Protein AF-A0A9D0P160-F1 (afdb_monomer_lite)

pLDDT: mean 89.6, std 7.71, range [61.38, 98.0]

Secondary structure (DSSP, 8-state):
-PPPPPP-S--HHHHHHHHT--GGG----SS---SSPP-PPPPPGGGTSSPPPTTSSHHHHHHHHHT-SSS--

Sequence (73 aa):
MPPKPHQHGGQLQAACEHYRIPLSDWIDLSTGISPFTYPLPTVPEHCWQRLPEANDGLETAAASYYGSPFLLP

Foldseek 3Di:
DPDDPDDAFPVLVVVCVVVVPDSVVDDGPRDPDDPDDDPDDDDDPVVVVDDDDPPPCPLVVVCVVVVHPDPPD

Radius of gyration: 19.6 Å; chains: 1; bounding box: 38×33×50 Å

Structure (mmCIF, N/CA/C/O backbone):
data_AF-A0A9D0P160-F1
#
_entry.id   AF-A0A9D0P160-F1
#
loop_
_atom_site.group_PDB
_atom_site.id
_atom_site.type_symbol
_atom_site.label_atom_id
_atom_site.label_alt_id
_atom_site.label_comp_id
_atom_site.label_asym_id
_atom_site.label_entity_id
_atom_site.label_seq_id
_atom_site.pdbx_PDB_ins_code
_atom_site.Cartn_x
_atom_site.Cartn_y
_atom_site.Cartn_z
_atom_site.occupancy
_atom_site.B_iso_or_equiv
_atom_site.auth_seq_id
_atom_site.auth_comp_id
_atom_site.auth_asym_id
_atom_site.auth_atom_id
_atom_site.pdbx_PDB_model_num
ATOM 1 N N . MET A 1 1 ? 19.335 24.138 -13.227 1.00 61.38 1 MET A N 1
ATOM 2 C CA . MET A 1 1 ? 18.755 22.820 -13.565 1.00 61.38 1 MET A CA 1
ATOM 3 C C . MET A 1 1 ? 17.568 22.587 -12.647 1.00 61.38 1 MET A C 1
ATOM 5 O O . MET A 1 1 ? 17.702 22.920 -11.474 1.00 61.38 1 MET A O 1
ATOM 9 N N . PRO A 1 2 ? 16.424 22.090 -13.143 1.00 71.12 2 PRO A N 1
ATOM 10 C CA . PRO A 1 2 ? 15.332 21.685 -12.263 1.00 71.12 2 PRO A CA 1
ATOM 11 C C . PRO A 1 2 ? 15.799 20.553 -11.328 1.00 71.12 2 PRO A C 1
ATOM 13 O O . PRO A 1 2 ? 16.684 19.781 -11.718 1.00 71.12 2 PRO A O 1
ATOM 16 N N . PRO A 1 3 ? 15.259 20.459 -10.099 1.00 76.44 3 PRO A N 1
ATOM 17 C CA . PRO A 1 3 ? 15.599 19.381 -9.182 1.00 76.44 3 PRO A CA 1
ATOM 18 C C . PRO A 1 3 ? 15.239 18.035 -9.810 1.00 76.44 3 PRO A C 1
ATOM 20 O O . PRO A 1 3 ? 14.190 17.882 -10.438 1.00 76.44 3 PRO A O 1
ATOM 23 N N . LYS A 1 4 ? 16.129 17.055 -9.649 1.00 75.62 4 LYS A N 1
ATOM 24 C CA . LYS A 1 4 ? 15.853 15.687 -10.080 1.00 75.62 4 LYS A CA 1
ATOM 25 C C . LYS A 1 4 ? 14.698 15.151 -9.218 1.00 75.62 4 LYS A C 1
ATOM 27 O O . LYS A 1 4 ? 14.774 15.300 -7.998 1.00 75.62 4 LYS A O 1
ATOM 32 N N . PRO A 1 5 ? 13.644 14.565 -9.810 1.00 77.19 5 PRO A N 1
ATOM 33 C CA . PRO A 1 5 ? 12.543 14.008 -9.035 1.00 77.19 5 PRO A CA 1
ATOM 34 C C . PRO A 1 5 ? 13.064 12.941 -8.067 1.00 77.19 5 PRO A C 1
ATOM 36 O O . PRO A 1 5 ? 14.031 12.233 -8.372 1.00 77.19 5 PRO A O 1
ATOM 39 N N . HIS A 1 6 ? 12.435 12.843 -6.895 1.00 81.62 6 HIS A N 1
ATOM 40 C CA . HIS A 1 6 ? 12.755 11.806 -5.919 1.00 81.62 6 HIS A CA 1
ATOM 41 C C . HIS A 1 6 ? 12.587 10.431 -6.569 1.00 81.62 6 HIS A C 1
ATOM 43 O O . HIS A 1 6 ? 11.527 10.113 -7.103 1.00 81.62 6 HIS A O 1
ATOM 49 N N . GLN A 1 7 ? 13.650 9.629 -6.559 1.00 84.69 7 GLN A N 1
ATOM 50 C CA . GLN A 1 7 ? 13.609 8.289 -7.129 1.00 84.69 7 GLN A CA 1
ATOM 51 C C . GLN A 1 7 ? 12.982 7.323 -6.123 1.00 84.69 7 GLN A C 1
ATOM 53 O O . GLN A 1 7 ? 13.423 7.242 -4.979 1.00 84.69 7 GLN A O 1
ATOM 58 N N . HIS A 1 8 ? 11.967 6.588 -6.568 1.00 88.44 8 HIS A N 1
ATOM 59 C CA . HIS A 1 8 ? 11.307 5.519 -5.823 1.00 88.44 8 HIS A CA 1
ATOM 60 C C . HIS A 1 8 ? 11.035 4.321 -6.748 1.00 88.44 8 HIS A C 1
ATOM 62 O O . HIS A 1 8 ? 11.061 4.461 -7.975 1.00 88.44 8 HIS A O 1
ATOM 68 N N . GLY A 1 9 ? 10.779 3.145 -6.172 1.00 90.44 9 GLY A N 1
ATOM 69 C CA . GLY A 1 9 ? 10.330 1.970 -6.927 1.00 90.44 9 GLY A CA 1
ATOM 70 C C . GLY A 1 9 ? 8.903 2.108 -7.469 1.00 90.44 9 GLY A C 1
ATOM 71 O O . GLY A 1 9 ? 8.231 3.108 -7.228 1.00 90.44 9 GLY A O 1
ATOM 72 N N . GLY A 1 10 ? 8.422 1.112 -8.207 1.00 92.19 10 GLY A N 1
ATOM 73 C CA . GLY A 1 10 ? 7.078 1.086 -8.799 1.00 92.19 10 GLY A CA 1
ATOM 74 C C . GLY A 1 10 ? 6.981 1.758 -10.171 1.00 92.19 10 GLY A C 1
ATOM 75 O O . GLY A 1 10 ? 5.901 1.863 -10.745 1.00 92.19 10 GLY A O 1
ATOM 76 N N . GLN A 1 11 ? 8.103 2.218 -10.731 1.00 93.06 11 GLN A N 1
ATOM 77 C CA . GLN A 1 11 ? 8.159 2.868 -12.046 1.00 93.06 11 GLN A CA 1
ATOM 78 C C . GLN A 1 11 ? 8.284 1.839 -13.183 1.00 93.06 11 GLN A C 1
ATOM 80 O O . GLN A 1 11 ? 9.169 1.936 -14.034 1.00 93.06 11 GLN A O 1
ATOM 85 N N . LEU A 1 12 ? 7.406 0.831 -13.200 1.00 93.25 12 LEU A N 1
ATOM 86 C CA . LEU A 1 12 ? 7.544 -0.320 -14.097 1.00 93.25 12 LEU A CA 1
ATOM 87 C C . LEU A 1 12 ? 7.454 0.058 -15.582 1.00 93.25 12 LEU A C 1
ATOM 89 O O . LEU A 1 12 ? 8.171 -0.503 -16.403 1.00 93.25 12 LEU A O 1
ATOM 93 N N . GLN A 1 13 ? 6.650 1.070 -15.922 1.00 94.88 13 GLN A N 1
ATOM 94 C CA . GLN A 1 13 ? 6.566 1.608 -17.287 1.00 94.88 13 GLN A CA 1
ATOM 95 C C . GLN A 1 13 ? 7.912 2.170 -17.770 1.00 94.88 13 GLN A C 1
ATOM 97 O O . GLN A 1 13 ? 8.357 1.848 -18.868 1.00 94.88 13 GLN A O 1
ATOM 102 N N . ALA A 1 14 ? 8.617 2.927 -16.922 1.00 94.00 14 ALA A N 1
ATOM 103 C CA . ALA A 1 14 ? 9.937 3.457 -17.262 1.00 94.00 14 ALA A CA 1
ATOM 104 C C . ALA A 1 14 ? 10.968 2.330 -17.468 1.00 94.00 14 ALA A C 1
ATOM 106 O O . ALA A 1 14 ? 11.825 2.422 -18.346 1.00 94.00 14 ALA A O 1
ATOM 107 N N . ALA A 1 15 ? 10.867 1.240 -16.698 1.00 94.19 15 ALA A N 1
ATOM 108 C CA . ALA A 1 15 ? 11.691 0.050 -16.900 1.00 94.19 15 ALA A CA 1
ATOM 109 C C . ALA A 1 15 ? 11.353 -0.665 -18.223 1.00 94.19 15 ALA A C 1
ATOM 111 O O . ALA A 1 15 ? 12.265 -1.022 -18.972 1.00 94.19 15 ALA A O 1
ATOM 112 N N . CYS A 1 16 ? 10.066 -0.806 -18.561 1.00 97.44 16 CYS A N 1
ATOM 113 C CA . CYS A 1 16 ? 9.625 -1.372 -19.840 1.00 97.44 16 CYS A CA 1
ATOM 114 C C . CYS A 1 16 ? 10.221 -0.608 -21.028 1.00 97.44 16 CYS A C 1
ATOM 116 O O . CYS A 1 16 ? 10.777 -1.220 -21.938 1.00 97.44 16 CYS A O 1
ATOM 118 N N . GLU A 1 17 ? 10.158 0.726 -21.002 1.00 97.12 17 GLU A N 1
ATOM 119 C CA . GLU A 1 17 ? 10.719 1.588 -22.048 1.00 97.12 17 GLU A CA 1
ATOM 120 C C . GLU A 1 17 ? 12.244 1.469 -22.144 1.00 97.12 17 GLU A C 1
ATOM 122 O O . GLU A 1 17 ? 12.797 1.339 -23.239 1.00 97.12 17 GLU A O 1
ATOM 127 N N . HIS A 1 18 ? 1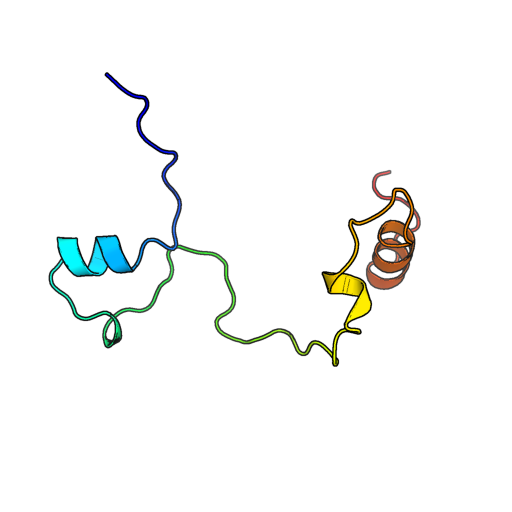2.929 1.488 -20.998 1.00 96.06 18 HIS A N 1
ATOM 128 C CA . HIS A 1 18 ? 14.387 1.465 -20.942 1.00 96.06 18 HIS A CA 1
ATOM 129 C C . HIS A 1 18 ? 14.970 0.140 -21.444 1.00 96.06 18 HIS A C 1
ATOM 131 O O . HIS A 1 18 ? 15.892 0.133 -22.261 1.00 96.06 18 HIS A O 1
ATOM 137 N N . TYR A 1 19 ? 14.423 -0.981 -20.974 1.00 96.81 19 TYR A N 1
ATOM 138 C CA . TYR A 1 19 ? 14.925 -2.315 -21.305 1.00 96.81 19 TYR A CA 1
ATOM 139 C C . TYR A 1 19 ? 14.249 -2.929 -22.532 1.00 96.81 19 TYR A C 1
ATOM 141 O O . TYR A 1 19 ? 14.712 -3.956 -23.023 1.00 96.81 19 TYR A O 1
ATOM 149 N N . ARG A 1 20 ? 13.190 -2.296 -23.056 1.00 97.81 20 ARG A N 1
ATOM 150 C CA . ARG A 1 20 ? 12.387 -2.789 -24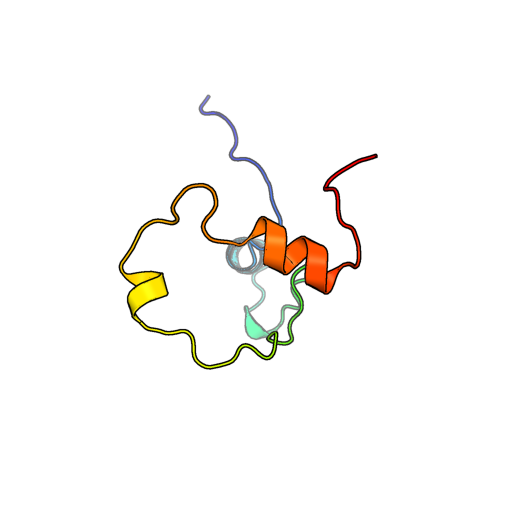.187 1.00 97.81 20 ARG A CA 1
ATOM 151 C C . ARG A 1 20 ? 11.809 -4.188 -23.936 1.00 97.81 20 ARG A C 1
ATOM 153 O O . ARG A 1 20 ? 11.767 -5.017 -24.842 1.00 97.81 20 ARG A O 1
ATOM 160 N N . ILE A 1 21 ? 11.366 -4.434 -22.703 1.00 98.00 21 ILE A N 1
ATOM 161 C CA . ILE A 1 21 ? 10.718 -5.680 -22.269 1.00 98.00 21 ILE A CA 1
ATOM 162 C C . ILE A 1 21 ? 9.231 -5.382 -22.012 1.00 98.00 21 ILE A C 1
ATOM 164 O O . ILE A 1 21 ? 8.947 -4.406 -21.307 1.00 98.00 21 ILE A O 1
ATOM 168 N N . PRO A 1 22 ? 8.284 -6.176 -22.555 1.00 97.44 22 PRO A N 1
ATOM 169 C CA . PRO A 1 22 ? 6.852 -5.986 -22.323 1.00 97.44 22 PRO A CA 1
ATOM 170 C C . PRO A 1 22 ? 6.482 -6.028 -20.839 1.00 97.44 22 PRO A C 1
ATOM 172 O O . PRO A 1 22 ? 7.032 -6.828 -20.092 1.00 97.44 22 PRO A O 1
ATOM 175 N N . LEU A 1 23 ? 5.487 -5.231 -20.429 1.00 95.75 23 LEU A N 1
ATOM 176 C CA . LEU A 1 23 ? 5.012 -5.149 -19.038 1.00 95.75 23 LEU A CA 1
ATOM 177 C C . LEU A 1 23 ? 4.673 -6.519 -18.424 1.00 95.75 23 LEU A C 1
ATOM 179 O O . LEU A 1 23 ? 4.942 -6.743 -17.249 1.00 95.75 23 LEU A O 1
ATOM 183 N N . SER A 1 24 ? 4.103 -7.428 -19.220 1.00 96.31 24 SER A N 1
ATOM 184 C CA . SER A 1 24 ? 3.717 -8.784 -18.805 1.00 96.31 24 SER A CA 1
ATOM 185 C C . SER A 1 24 ? 4.881 -9.654 -18.342 1.00 96.31 24 SER A C 1
ATOM 187 O O . SER A 1 24 ? 4.662 -10.621 -17.618 1.00 96.31 24 SER A O 1
ATOM 189 N N . ASP A 1 25 ? 6.097 -9.318 -18.763 1.00 96.94 25 ASP A N 1
ATOM 190 C CA . ASP A 1 25 ? 7.286 -10.141 -18.551 1.00 96.94 25 ASP A CA 1
ATOM 191 C C . ASP A 1 25 ? 8.080 -9.657 -17.328 1.00 96.94 25 ASP A C 1
ATOM 193 O O . ASP A 1 25 ? 9.163 -10.161 -17.026 1.00 96.94 25 ASP A O 1
ATOM 197 N N . TRP A 1 26 ? 7.534 -8.675 -16.606 1.00 94.75 26 TRP A N 1
ATOM 198 C CA . TRP A 1 26 ? 8.124 -8.127 -15.400 1.00 94.75 26 TRP A CA 1
ATOM 199 C C . TRP A 1 26 ? 7.540 -8.738 -14.132 1.00 94.75 26 TRP A C 1
ATOM 201 O O . TRP A 1 26 ? 6.335 -8.941 -13.994 1.00 94.75 26 TRP A O 1
ATOM 211 N N . ILE A 1 27 ? 8.416 -8.905 -13.143 1.00 92.38 27 ILE A N 1
ATOM 212 C CA . ILE A 1 27 ? 8.048 -9.066 -11.737 1.00 92.38 27 ILE A CA 1
ATOM 213 C C . ILE A 1 27 ? 8.569 -7.825 -11.011 1.00 92.38 27 ILE A C 1
ATOM 215 O O . ILE A 1 27 ? 9.782 -7.630 -10.909 1.00 92.38 27 ILE A O 1
ATOM 219 N N . ASP A 1 28 ? 7.668 -6.963 -10.538 1.00 92.31 28 ASP A N 1
ATOM 220 C CA . ASP A 1 28 ? 8.063 -5.736 -9.844 1.00 92.31 28 ASP A CA 1
ATOM 221 C C . ASP A 1 28 ? 8.428 -6.015 -8.381 1.00 92.31 28 ASP A C 1
ATOM 223 O O . ASP A 1 28 ? 7.566 -6.145 -7.516 1.00 92.31 28 ASP A O 1
ATOM 227 N N . LEU A 1 29 ? 9.733 -6.087 -8.114 1.00 92.38 29 LEU A N 1
ATOM 228 C CA . LEU A 1 29 ? 10.312 -6.204 -6.770 1.00 92.38 29 LEU A CA 1
ATOM 229 C C . LEU A 1 29 ? 10.891 -4.877 -6.264 1.00 92.38 29 LEU A C 1
ATOM 231 O O . LEU A 1 29 ? 11.606 -4.843 -5.265 1.00 92.38 29 LEU A O 1
ATOM 235 N N . SER A 1 30 ? 10.634 -3.775 -6.972 1.00 92.56 30 SER A N 1
ATOM 236 C CA . SER A 1 30 ? 11.161 -2.460 -6.606 1.00 92.56 30 SER A CA 1
ATOM 237 C C . SER A 1 30 ? 10.337 -1.777 -5.508 1.00 92.56 30 SER A C 1
ATOM 239 O O . SER A 1 30 ? 10.760 -0.755 -4.967 1.00 92.56 30 SER A O 1
ATOM 241 N N . THR A 1 31 ? 9.183 -2.349 -5.147 1.00 90.12 31 THR A N 1
ATOM 242 C CA . THR A 1 31 ? 8.320 -1.893 -4.049 1.00 90.12 31 THR A CA 1
ATOM 243 C C . THR A 1 31 ? 8.161 -2.974 -2.978 1.00 90.12 31 THR A C 1
ATOM 245 O O . THR A 1 31 ? 8.371 -4.156 -3.233 1.00 90.12 31 THR A O 1
ATOM 248 N N . GLY A 1 32 ? 7.751 -2.569 -1.773 1.00 89.38 32 GLY A N 1
ATOM 249 C CA . GLY A 1 32 ? 7.347 -3.485 -0.699 1.00 89.38 32 GLY A CA 1
ATOM 250 C C . GLY A 1 32 ? 5.854 -3.840 -0.715 1.00 89.38 32 GLY A C 1
ATOM 251 O O . GLY A 1 32 ? 5.307 -4.169 0.334 1.00 89.38 32 GLY A O 1
ATOM 252 N N . ILE A 1 33 ? 5.167 -3.695 -1.854 1.00 90.25 33 ILE A N 1
ATOM 253 C CA . ILE A 1 33 ? 3.718 -3.914 -1.953 1.00 90.25 33 ILE A CA 1
ATOM 254 C C . ILE A 1 33 ? 3.436 -5.403 -2.176 1.00 90.25 33 ILE A C 1
ATOM 256 O O . ILE A 1 33 ? 3.983 -6.028 -3.081 1.00 90.25 33 ILE A O 1
ATOM 260 N N . SER A 1 34 ? 2.550 -5.968 -1.354 1.00 89.00 34 SER A N 1
ATOM 261 C CA . SER A 1 34 ? 2.053 -7.334 -1.539 1.00 89.00 34 SER A CA 1
ATOM 262 C C . SER A 1 34 ? 1.276 -7.454 -2.859 1.00 89.00 34 SER A C 1
ATOM 264 O O . SER A 1 34 ? 0.388 -6.634 -3.100 1.00 89.00 34 SER A O 1
ATOM 266 N N . PRO A 1 35 ? 1.515 -8.495 -3.682 1.00 85.75 35 PRO A N 1
ATOM 267 C CA . PRO A 1 35 ? 0.700 -8.760 -4.870 1.00 85.75 35 PRO A CA 1
ATOM 268 C C . PRO A 1 35 ? -0.698 -9.288 -4.511 1.00 85.75 35 PRO A C 1
ATOM 270 O O . PRO A 1 35 ? -1.582 -9.343 -5.362 1.00 85.75 35 PRO A O 1
ATOM 273 N N . PHE A 1 36 ? -0.903 -9.694 -3.256 1.00 91.00 36 PHE A N 1
ATOM 274 C CA . PHE A 1 36 ? -2.189 -10.141 -2.740 1.00 91.00 36 PHE A CA 1
ATOM 275 C C . PHE A 1 36 ? -2.934 -8.978 -2.099 1.00 91.00 36 PHE A C 1
ATOM 277 O O . PHE A 1 36 ? -2.382 -8.265 -1.254 1.00 91.00 36 PHE A O 1
ATOM 284 N N . THR A 1 37 ? -4.205 -8.830 -2.463 1.00 91.12 37 THR A N 1
ATOM 285 C CA . THR A 1 37 ? -5.124 -7.873 -1.852 1.00 91.12 37 THR A CA 1
ATOM 286 C C . THR A 1 37 ? -5.370 -8.208 -0.386 1.00 91.12 37 THR A C 1
ATOM 288 O O . THR A 1 37 ? -5.631 -9.358 -0.030 1.00 91.12 37 THR A O 1
ATOM 291 N N . TYR A 1 38 ? -5.357 -7.182 0.462 1.00 89.81 38 TYR A N 1
ATOM 292 C CA . TYR A 1 38 ? -5.850 -7.307 1.830 1.00 89.81 38 TYR A CA 1
ATOM 293 C C . TYR A 1 38 ? -7.375 -7.543 1.808 1.00 89.81 38 TYR A C 1
ATOM 295 O O . TYR A 1 38 ? -8.060 -6.877 1.024 1.00 89.81 38 TYR A O 1
ATOM 303 N N . PRO A 1 39 ? -7.931 -8.464 2.621 1.00 91.69 39 PRO A N 1
ATOM 304 C CA . PRO A 1 39 ? -9.349 -8.826 2.581 1.00 91.69 39 PRO A CA 1
ATOM 305 C C . PRO A 1 39 ? -10.216 -7.746 3.244 1.00 91.69 39 PRO A C 1
ATOM 307 O O . PRO A 1 39 ? -10.702 -7.901 4.364 1.00 91.69 39 PRO A O 1
ATOM 310 N N . LEU A 1 40 ? -10.384 -6.621 2.555 1.00 90.12 40 LEU A N 1
ATOM 311 C CA . LEU A 1 40 ? -11.177 -5.501 3.040 1.00 90.12 40 LEU A CA 1
ATOM 312 C C . LEU A 1 40 ? -12.679 -5.801 2.867 1.00 90.12 40 LEU A C 1
ATOM 314 O O . LEU A 1 40 ? -13.087 -6.227 1.782 1.00 90.12 40 LEU A O 1
ATOM 318 N N . PRO A 1 41 ? -13.523 -5.572 3.891 1.00 92.12 41 PRO A N 1
ATOM 319 C CA . PRO A 1 41 ? -14.970 -5.608 3.714 1.00 92.12 41 PRO A CA 1
ATOM 320 C C . PRO A 1 41 ? -15.430 -4.461 2.801 1.00 92.12 41 PRO A C 1
ATOM 322 O O . PRO A 1 41 ? -14.671 -3.540 2.495 1.00 92.12 41 PRO A O 1
ATOM 325 N N . THR A 1 42 ? -16.699 -4.483 2.387 1.00 94.81 42 THR A N 1
ATOM 326 C CA . THR A 1 42 ? -17.298 -3.352 1.667 1.00 94.81 42 THR A CA 1
ATOM 327 C C . THR A 1 42 ? -17.144 -2.068 2.482 1.00 94.81 42 THR A C 1
ATOM 329 O O . THR A 1 42 ? -17.663 -1.965 3.593 1.00 94.81 42 THR A O 1
ATOM 332 N N . VAL A 1 43 ? -16.435 -1.088 1.919 1.00 92.50 43 VAL A N 1
ATOM 333 C CA . VAL A 1 43 ? -16.234 0.220 2.548 1.00 92.50 43 VAL A CA 1
ATOM 334 C C . VAL A 1 43 ? -17.486 1.072 2.329 1.00 92.50 43 VAL A C 1
ATOM 336 O O . VAL A 1 43 ? -17.891 1.246 1.176 1.00 92.50 43 VAL A O 1
ATOM 339 N N . PRO A 1 44 ? -18.109 1.616 3.389 1.00 93.62 44 PRO A N 1
ATOM 340 C CA . PRO A 1 44 ? -19.248 2.515 3.249 1.00 93.62 44 PRO A CA 1
ATOM 34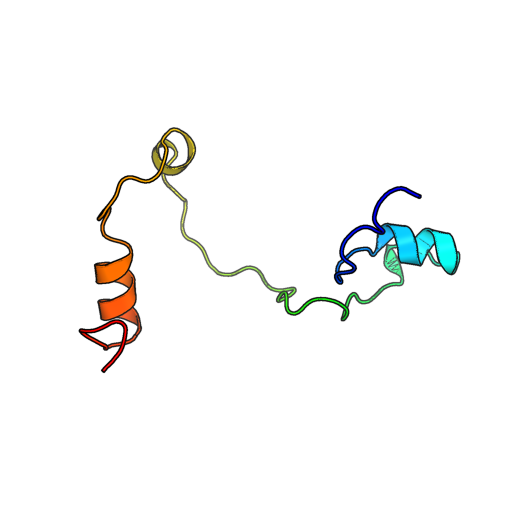1 C C . PRO A 1 44 ? -18.924 3.733 2.375 1.00 93.62 44 PRO A C 1
ATOM 343 O O . PRO A 1 44 ? -17.872 4.351 2.520 1.00 93.62 44 PRO A O 1
ATOM 346 N N . GLU A 1 45 ? -19.855 4.130 1.504 1.00 95.12 45 GLU A N 1
ATOM 347 C CA . GLU A 1 45 ? -19.627 5.213 0.534 1.00 95.12 45 GLU A CA 1
ATOM 348 C C . GLU A 1 45 ? -19.231 6.543 1.196 1.00 95.12 45 GLU A C 1
ATOM 350 O O . GLU A 1 45 ? -18.362 7.266 0.710 1.00 95.12 45 GLU A O 1
ATOM 355 N N . HIS A 1 46 ? -19.813 6.836 2.361 1.00 92.56 46 HIS A N 1
ATOM 356 C CA . HIS A 1 46 ? -19.558 8.071 3.098 1.00 92.56 46 HIS A CA 1
ATOM 357 C C . HIS A 1 46 ? -18.102 8.238 3.560 1.00 92.56 46 HIS A C 1
ATOM 359 O O . HIS A 1 46 ? -17.734 9.352 3.933 1.00 92.56 46 HIS A O 1
ATOM 365 N N . CYS A 1 47 ? -17.295 7.169 3.587 1.00 92.19 47 CYS A N 1
ATOM 366 C CA . CYS A 1 47 ? -15.862 7.246 3.879 1.00 92.19 47 CYS A CA 1
ATOM 367 C C . CYS A 1 47 ? -15.093 7.939 2.743 1.00 92.19 47 CYS A C 1
ATOM 369 O O . CYS A 1 47 ? -14.072 8.563 2.996 1.00 92.19 47 CYS A O 1
ATOM 371 N N . TRP A 1 48 ? -15.598 7.869 1.507 1.00 93.94 48 TRP A N 1
ATOM 372 C CA . TRP A 1 48 ? -14.985 8.496 0.329 1.00 93.94 48 TRP A CA 1
ATOM 373 C C . TRP A 1 48 ? -15.439 9.939 0.105 1.00 93.94 48 TRP A C 1
ATOM 375 O O . TRP A 1 48 ? -14.776 10.699 -0.594 1.00 93.94 48 TRP A O 1
ATOM 385 N N . GLN A 1 49 ? -16.585 10.315 0.672 1.00 96.44 49 GLN A N 1
ATOM 386 C CA . GLN A 1 49 ? -17.237 11.606 0.433 1.00 96.44 49 GLN A CA 1
ATOM 387 C C . GLN A 1 49 ? -16.902 12.670 1.487 1.00 96.44 49 GLN A C 1
ATOM 389 O O . GLN A 1 49 ? -17.422 13.783 1.422 1.00 96.44 49 GLN A O 1
ATOM 394 N N . ARG A 1 50 ? -16.061 12.344 2.474 1.00 90.69 50 ARG A N 1
ATOM 395 C CA . ARG A 1 50 ? -15.662 13.266 3.540 1.00 90.69 50 ARG A CA 1
ATOM 396 C C . ARG A 1 50 ? -14.153 13.272 3.718 1.00 90.69 50 ARG A C 1
ATOM 398 O O . ARG A 1 50 ? -13.482 12.287 3.425 1.00 90.69 50 ARG A O 1
ATOM 405 N N . LEU A 1 51 ? -13.643 14.374 4.252 1.00 92.00 51 LEU A N 1
ATOM 406 C CA . LEU A 1 51 ? -12.285 14.404 4.779 1.00 92.00 51 LEU A CA 1
ATOM 407 C C . LEU A 1 51 ? -12.254 13.727 6.157 1.00 92.00 51 LEU A C 1
ATOM 409 O O . LEU A 1 51 ? -13.256 13.799 6.875 1.00 92.00 51 LEU A O 1
ATOM 413 N N . PRO A 1 52 ? -11.135 13.082 6.528 1.00 89.38 52 PRO A N 1
ATOM 414 C CA . PRO A 1 52 ? -10.943 12.611 7.892 1.00 89.38 52 PRO A CA 1
ATOM 415 C C . PRO A 1 52 ? -10.972 13.795 8.864 1.00 89.38 52 PRO A C 1
ATOM 417 O O . PRO A 1 52 ? -10.490 14.890 8.554 1.00 89.38 52 PRO A O 1
ATOM 420 N N . GLU A 1 53 ? -11.545 13.563 10.038 1.00 90.19 53 GLU A N 1
ATOM 421 C CA . GLU A 1 53 ? -11.572 14.525 11.138 1.00 90.19 53 GLU A CA 1
ATOM 422 C C . GLU A 1 53 ? -10.526 14.132 12.184 1.00 90.19 53 GLU A C 1
ATOM 424 O O . GLU A 1 53 ? -10.104 12.979 12.272 1.00 90.19 53 GLU A O 1
ATOM 429 N N . ALA A 1 54 ? -10.084 15.091 12.996 1.00 90.00 54 ALA A N 1
ATOM 430 C CA . ALA A 1 54 ? -9.195 14.765 14.104 1.00 90.00 54 ALA A CA 1
ATOM 431 C C . ALA A 1 54 ? -9.930 13.883 15.128 1.00 90.00 54 ALA A C 1
ATOM 433 O O . ALA A 1 54 ? -11.047 14.210 15.531 1.00 90.00 54 ALA A O 1
ATOM 434 N N . ASN A 1 55 ? -9.268 12.828 15.611 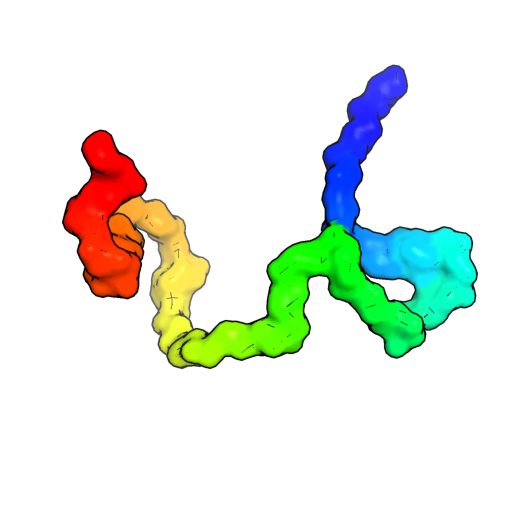1.00 85.62 55 ASN A N 1
ATOM 435 C CA . ASN A 1 55 ? -9.820 11.866 16.571 1.00 85.62 55 ASN A CA 1
ATOM 436 C C . ASN A 1 55 ? -11.062 11.109 16.056 1.00 85.62 55 ASN A C 1
ATOM 438 O O . ASN A 1 55 ? -11.975 10.814 16.828 1.00 85.62 55 ASN A O 1
ATOM 442 N N . ASP A 1 56 ? -11.103 10.761 14.769 1.00 89.88 56 ASP A N 1
ATOM 443 C CA . ASP A 1 56 ? -12.186 9.975 14.155 1.00 89.88 56 ASP A CA 1
ATOM 444 C C . ASP A 1 56 ? -12.202 8.482 14.560 1.00 89.88 56 ASP A C 1
ATOM 446 O O . ASP A 1 56 ? -13.015 7.697 14.069 1.00 89.88 56 ASP A O 1
ATOM 450 N N . GLY A 1 57 ? -11.338 8.097 15.504 1.00 91.00 57 GLY A N 1
ATOM 451 C CA . GLY A 1 57 ? -11.269 6.762 16.090 1.00 91.00 57 GLY A CA 1
ATOM 452 C C . GLY A 1 57 ? -10.128 5.899 15.556 1.00 91.00 57 GLY A C 1
ATOM 453 O O . GLY A 1 57 ? -9.947 4.788 16.064 1.00 91.00 57 GLY A O 1
ATOM 454 N N . LEU A 1 58 ? -9.331 6.391 14.598 1.00 90.81 58 LEU A N 1
ATOM 455 C CA . LEU A 1 58 ? -8.183 5.666 14.045 1.00 90.81 58 LEU A CA 1
ATOM 456 C C . LEU A 1 58 ? -7.214 5.177 15.133 1.00 90.81 58 LEU A C 1
ATOM 458 O O . LEU A 1 58 ? -6.821 4.010 15.134 1.00 90.81 58 LEU A O 1
ATOM 462 N N . GLU A 1 59 ? -6.862 6.035 16.091 1.00 90.06 59 GLU A N 1
ATOM 463 C CA . GLU A 1 59 ? -5.924 5.702 17.165 1.00 90.06 59 GLU A CA 1
ATOM 464 C C . GLU A 1 59 ? -6.486 4.617 18.087 1.00 90.06 59 GLU A C 1
ATOM 466 O O . GLU A 1 59 ? -5.768 3.702 18.483 1.00 90.06 59 GLU A O 1
ATOM 471 N N . THR A 1 60 ? -7.788 4.673 18.387 1.00 91.19 60 THR A N 1
ATOM 472 C CA . THR A 1 60 ? -8.458 3.672 19.235 1.00 91.19 60 THR A CA 1
ATOM 473 C C . THR A 1 60 ? -8.541 2.317 18.534 1.00 91.19 60 THR A C 1
ATOM 475 O O . THR A 1 60 ? -8.288 1.278 19.153 1.00 91.19 60 THR A O 1
ATOM 478 N N . ALA A 1 61 ? -8.850 2.311 17.235 1.00 92.06 61 ALA A N 1
ATOM 479 C CA . ALA A 1 61 ? -8.849 1.099 16.423 1.00 92.06 61 ALA A CA 1
ATOM 480 C C . ALA A 1 61 ? -7.445 0.477 16.343 1.00 92.06 61 ALA A C 1
ATOM 482 O O . ALA A 1 61 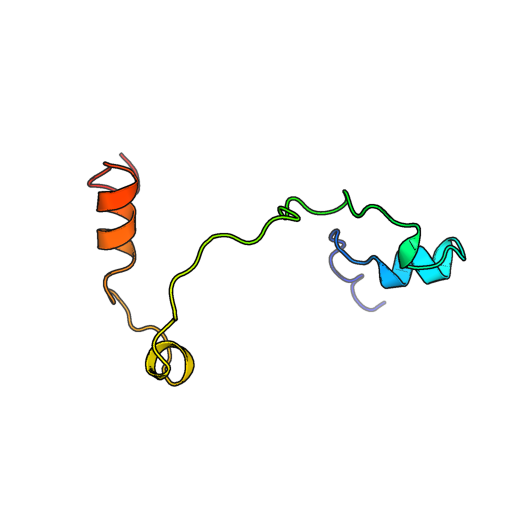? -7.296 -0.729 16.550 1.00 92.06 61 ALA A O 1
ATOM 483 N N . ALA A 1 62 ? -6.411 1.295 16.120 1.00 92.12 62 ALA A N 1
ATOM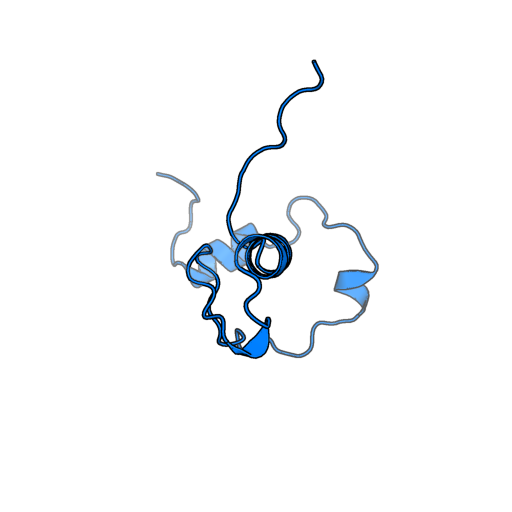 484 C CA . ALA A 1 62 ? -5.024 0.842 16.099 1.00 92.12 62 ALA A CA 1
ATOM 485 C C . ALA A 1 62 ? -4.587 0.271 17.458 1.00 92.12 62 ALA A C 1
ATOM 487 O O . ALA A 1 62 ? -4.066 -0.841 17.510 1.00 92.12 62 ALA A O 1
ATOM 488 N N . ALA A 1 63 ? -4.855 0.978 18.560 1.00 92.88 63 ALA A N 1
ATOM 489 C CA . ALA A 1 63 ? -4.546 0.524 19.916 1.00 92.88 63 ALA A CA 1
ATOM 490 C C . ALA A 1 63 ? -5.178 -0.840 20.227 1.00 92.88 63 ALA A C 1
ATOM 492 O O . ALA A 1 63 ? -4.516 -1.739 20.749 1.00 92.88 63 ALA A O 1
ATOM 493 N N . SER A 1 64 ? -6.445 -1.013 19.841 1.00 93.50 64 SER A N 1
ATOM 494 C CA . SER A 1 64 ? -7.184 -2.265 20.029 1.00 93.50 64 SER A CA 1
ATOM 495 C C . SER A 1 64 ? -6.598 -3.412 19.202 1.00 93.50 64 SER A C 1
ATOM 497 O O . SER A 1 64 ? -6.465 -4.522 19.709 1.00 93.50 64 SER A O 1
ATOM 499 N N . TYR A 1 65 ? -6.222 -3.150 17.946 1.00 92.62 65 TYR A N 1
ATOM 500 C CA . TYR A 1 65 ? -5.639 -4.158 17.056 1.00 92.62 65 TYR A CA 1
ATOM 501 C C . TYR A 1 65 ? -4.235 -4.592 17.500 1.00 92.62 65 TYR A C 1
ATOM 503 O O . TYR A 1 65 ? -3.936 -5.784 17.530 1.00 92.62 65 TYR A O 1
ATOM 511 N N . TYR A 1 66 ? -3.378 -3.635 17.865 1.00 92.44 66 TYR A N 1
ATOM 512 C CA . TYR A 1 66 ? -1.996 -3.907 18.268 1.00 92.44 66 TYR A CA 1
ATOM 513 C C . TYR A 1 66 ? -1.848 -4.279 19.751 1.00 92.44 66 TYR A C 1
ATOM 515 O O . TYR A 1 66 ? -0.762 -4.676 20.168 1.00 92.44 66 TYR A O 1
ATOM 523 N N . GLY A 1 67 ? -2.909 -4.155 20.555 1.00 93.38 67 GLY A N 1
ATOM 524 C CA . GLY A 1 67 ? -2.872 -4.438 21.992 1.00 93.38 67 GLY A CA 1
ATOM 525 C C . GLY A 1 67 ? -2.014 -3.453 22.791 1.00 93.38 67 GLY A C 1
ATOM 526 O O . GLY A 1 67 ? -1.514 -3.807 23.857 1.00 93.38 67 GLY A O 1
ATOM 527 N N . SER A 1 68 ? -1.827 -2.231 22.285 1.00 90.44 68 SER A N 1
ATOM 528 C CA . SER A 1 68 ? -1.049 -1.183 22.952 1.00 90.44 68 SER A CA 1
ATOM 529 C C . SER A 1 68 ? -1.943 0.011 23.275 1.00 90.44 68 SER A C 1
ATOM 531 O O . SER A 1 68 ? -2.463 0.627 22.347 1.00 90.44 68 SER A O 1
ATOM 533 N N . PRO A 1 69 ? -2.109 0.391 24.554 1.00 83.31 69 PRO A N 1
ATOM 534 C CA . PRO A 1 69 ? -2.913 1.556 24.921 1.00 83.31 69 PRO A CA 1
ATOM 535 C C . PRO A 1 69 ? -2.253 2.894 24.550 1.00 83.31 69 PRO A C 1
ATOM 537 O O . PRO A 1 69 ? -2.922 3.924 24.582 1.00 83.31 69 PRO A O 1
ATOM 540 N N . PHE A 1 70 ? -0.962 2.893 24.197 1.00 78.56 70 PHE A N 1
ATOM 541 C CA . PHE A 1 70 ? -0.193 4.097 23.883 1.00 78.56 70 PHE A CA 1
ATOM 542 C C . PHE A 1 70 ? 0.599 3.929 22.580 1.00 78.56 70 PHE A C 1
ATOM 544 O O . PHE A 1 70 ? 1.052 2.830 22.250 1.00 78.56 70 PHE A O 1
ATOM 551 N N . LEU A 1 71 ? 0.762 5.029 21.835 1.00 71.62 71 LEU A N 1
ATOM 552 C CA . LEU A 1 71 ? 1.506 5.059 20.567 1.00 71.62 71 LEU A CA 1
ATOM 553 C C . LEU A 1 71 ? 3.017 4.852 20.781 1.00 71.62 71 LEU A C 1
ATOM 555 O O . LEU A 1 71 ? 3.687 4.273 19.932 1.00 71.62 71 LEU A O 1
ATOM 559 N N . LEU A 1 72 ? 3.540 5.323 21.914 1.00 70.19 72 LEU A N 1
ATOM 560 C CA . LEU A 1 72 ? 4.927 5.195 22.363 1.00 70.19 72 LEU A CA 1
ATOM 561 C C . LEU A 1 72 ? 4.939 5.035 23.901 1.00 70.19 72 LEU A C 1
ATOM 563 O O . LEU A 1 72 ? 3.935 5.386 24.528 1.00 70.19 72 LEU A O 1
ATOM 567 N N . PRO A 1 73 ? 6.025 4.500 24.496 1.00 62.56 73 PRO A N 1
ATOM 568 C CA . PRO A 1 73 ? 6.219 4.457 25.949 1.00 62.56 73 PRO A CA 1
ATOM 569 C C . PRO A 1 73 ? 6.158 5.830 26.628 1.00 62.56 73 PRO A C 1
ATOM 571 O O . PRO A 1 73 ? 6.561 6.826 25.982 1.00 62.56 73 PRO A O 1
#